Protein AF-A0AB33BSY8-F1 (afdb_monomer_lite)

Organism: NCBI:txid1903187

Sequence (169 aa):
MLHSFRAVEGLIYECLKHEFKDYMVNSEYTYSSLQSSVLNKYPALKELFVNNGNPVSEIKLDSRTQQKLIEKYIALTSPQANFKDLKAWGSEELRNHRNRLSHKLGGISEGELYQAWGKDTYNQKDWEKRILNCLTLITENKFNYLWQGSLFASIHERVRTAIKNYNVL

pLDDT: mean 90.63, std 7.33, range [47.91, 98.06]

Structure (mmCIF, N/CA/C/O backbone):
data_AF-A0AB33BSY8-F1
#
_entry.id   AF-A0AB33BSY8-F1
#
loop_
_atom_site.group_PDB
_atom_site.id
_atom_site.type_symbol
_atom_site.label_atom_id
_atom_site.label_alt_id
_atom_site.label_comp_id
_atom_site.label_asym_id
_atom_site.label_entity_id
_atom_site.label_seq_id
_atom_site.pdbx_PDB_ins_code
_atom_site.Cartn_x
_atom_site.Cartn_y
_atom_site.Cartn_z
_atom_site.occupancy
_atom_site.B_iso_or_equiv
_atom_site.auth_seq_id
_atom_site.auth_comp_id
_atom_site.auth_asym_id
_atom_site.auth_atom_id
_atom_site.pdbx_PDB_model_num
ATOM 1 N N . MET A 1 1 ? -3.247 -5.178 15.749 1.00 60.09 1 MET A N 1
ATOM 2 C CA . MET A 1 1 ? -2.030 -4.708 15.038 1.00 60.09 1 MET A CA 1
ATOM 3 C C . MET A 1 1 ? -1.834 -5.372 13.687 1.00 60.09 1 MET A C 1
ATOM 5 O O . MET A 1 1 ? -1.786 -4.648 12.703 1.00 60.09 1 MET A O 1
ATOM 9 N N . LEU A 1 2 ? -1.770 -6.709 13.603 1.00 66.38 2 LEU A N 1
ATOM 10 C CA . LEU A 1 2 ? -1.619 -7.391 12.312 1.00 66.38 2 LEU A CA 1
ATOM 11 C C . LEU A 1 2 ? -2.721 -6.991 11.324 1.00 66.38 2 LEU A C 1
ATOM 13 O O . LEU A 1 2 ? -2.392 -6.592 10.222 1.00 66.38 2 LEU A O 1
ATOM 17 N N . HIS A 1 3 ? -3.996 -6.969 11.721 1.00 75.25 3 HIS A N 1
ATOM 18 C CA . HIS A 1 3 ? -5.079 -6.645 10.782 1.00 75.25 3 HIS A CA 1
ATOM 19 C C . HIS A 1 3 ? -4.988 -5.249 10.155 1.00 75.25 3 HIS A C 1
ATOM 21 O O . HIS A 1 3 ? -5.210 -5.132 8.957 1.00 75.25 3 HIS A O 1
ATOM 27 N N . SER A 1 4 ? -4.605 -4.204 10.900 1.00 81.62 4 SER A N 1
ATOM 28 C CA . SER A 1 4 ? -4.446 -2.872 10.301 1.00 81.62 4 SER A CA 1
ATOM 29 C C . SER A 1 4 ? -3.247 -2.812 9.358 1.00 81.62 4 SER A C 1
ATOM 31 O O . SER A 1 4 ? -3.329 -2.201 8.298 1.00 81.62 4 SER A O 1
ATOM 33 N N . PHE A 1 5 ? -2.137 -3.470 9.707 1.00 84.50 5 PHE A N 1
ATOM 34 C CA . PHE A 1 5 ? -0.981 -3.570 8.814 1.00 84.50 5 PHE A CA 1
ATOM 35 C C . PHE A 1 5 ? -1.328 -4.354 7.538 1.00 84.50 5 PHE A C 1
ATOM 37 O O . PHE A 1 5 ? -1.043 -3.898 6.432 1.00 84.50 5 PHE A O 1
ATOM 44 N N . ARG A 1 6 ? -1.994 -5.502 7.703 1.00 86.50 6 ARG A N 1
ATOM 45 C CA . ARG A 1 6 ? -2.455 -6.370 6.616 1.00 86.50 6 ARG A CA 1
ATOM 46 C C . ARG A 1 6 ? -3.524 -5.711 5.755 1.00 86.50 6 ARG A C 1
ATOM 48 O O . ARG A 1 6 ? -3.606 -6.050 4.588 1.00 86.50 6 ARG A O 1
ATOM 55 N N . ALA A 1 7 ? -4.302 -4.769 6.286 1.00 89.12 7 ALA A N 1
ATOM 56 C CA . ALA A 1 7 ? -5.247 -3.999 5.484 1.00 89.12 7 ALA A CA 1
ATOM 57 C C . ALA A 1 7 ? -4.520 -3.156 4.426 1.00 89.12 7 ALA A C 1
ATOM 59 O O . ALA A 1 7 ? -4.901 -3.197 3.262 1.00 89.12 7 ALA A O 1
ATOM 60 N N . VAL A 1 8 ? -3.442 -2.454 4.799 1.00 93.06 8 VAL A N 1
ATOM 61 C CA . VAL A 1 8 ? -2.637 -1.687 3.831 1.00 93.06 8 VAL A CA 1
ATOM 62 C C . VAL A 1 8 ? -1.884 -2.621 2.883 1.00 93.06 8 VAL A C 1
ATOM 64 O O . VAL A 1 8 ? -1.930 -2.413 1.679 1.00 93.06 8 VAL A O 1
ATOM 67 N N . GLU A 1 9 ? -1.244 -3.678 3.395 1.00 92.25 9 GLU A N 1
ATOM 68 C CA . GLU A 1 9 ? -0.527 -4.658 2.558 1.00 92.25 9 GLU A CA 1
ATOM 69 C C . GLU A 1 9 ? -1.459 -5.353 1.551 1.00 92.25 9 GLU A C 1
ATOM 71 O O . GLU A 1 9 ? -1.154 -5.421 0.364 1.00 92.25 9 GLU A O 1
ATOM 76 N N . GLY A 1 10 ? -2.621 -5.817 2.009 1.00 91.56 10 GLY A N 1
ATOM 77 C CA . GLY A 1 10 ? -3.630 -6.451 1.166 1.00 91.56 10 GLY A CA 1
ATOM 78 C C . GLY A 1 10 ? -4.206 -5.487 0.136 1.00 91.56 10 GLY A C 1
ATOM 79 O O . GLY A 1 10 ? -4.357 -5.860 -1.020 1.00 91.56 10 GLY A O 1
ATOM 80 N N . LEU A 1 11 ? -4.455 -4.229 0.515 1.00 93.50 11 LEU A N 1
ATOM 81 C CA . LEU A 1 11 ? -4.922 -3.217 -0.428 1.00 93.50 11 LEU A CA 1
ATOM 82 C C . LEU A 1 11 ? -3.881 -2.913 -1.513 1.00 93.50 11 LEU A C 1
ATOM 84 O O . LEU A 1 11 ? -4.249 -2.778 -2.676 1.00 93.50 11 LEU A O 1
ATOM 88 N N . ILE A 1 12 ? -2.595 -2.830 -1.153 1.00 95.88 12 ILE A N 1
ATOM 89 C CA . ILE A 1 12 ? -1.512 -2.700 -2.137 1.00 95.88 12 ILE A CA 1
ATOM 90 C C . ILE A 1 12 ? -1.568 -3.879 -3.105 1.00 95.88 12 ILE A C 1
ATOM 92 O O . ILE A 1 12 ? -1.572 -3.667 -4.312 1.00 95.88 12 ILE A O 1
ATOM 96 N N . TYR A 1 13 ? -1.646 -5.107 -2.592 1.00 94.25 13 TYR A N 1
ATOM 97 C CA . TYR A 1 13 ? -1.691 -6.293 -3.438 1.00 94.25 13 TYR A CA 1
ATOM 98 C C . TYR A 1 13 ? -2.897 -6.296 -4.386 1.00 94.25 13 TYR A C 1
ATOM 100 O O . TYR A 1 13 ? -2.722 -6.528 -5.579 1.00 94.25 13 TYR A O 1
ATOM 108 N N . GLU A 1 14 ? -4.099 -5.986 -3.894 1.00 93.62 14 GLU A N 1
ATOM 109 C CA . GLU A 1 14 ? -5.305 -5.924 -4.730 1.00 93.62 14 GLU A CA 1
ATOM 110 C C . GLU A 1 14 ? -5.236 -4.797 -5.768 1.00 93.62 14 GLU A C 1
ATOM 112 O O . GLU A 1 14 ? -5.618 -5.004 -6.918 1.00 93.62 14 GLU A O 1
ATOM 117 N N . CYS A 1 15 ? -4.684 -3.633 -5.410 1.00 95.25 15 CYS A N 1
ATOM 118 C CA . CYS A 1 15 ? -4.436 -2.550 -6.360 1.00 95.25 15 CYS A CA 1
ATOM 119 C C . CYS A 1 15 ? -3.469 -3.001 -7.463 1.00 95.25 15 CYS A C 1
ATOM 121 O O . CYS A 1 15 ? -3.794 -2.916 -8.643 1.00 95.25 15 CYS A O 1
ATOM 123 N N . LEU A 1 16 ? -2.317 -3.571 -7.101 1.00 95.44 16 LEU A N 1
ATOM 124 C CA . LEU A 1 16 ? -1.343 -4.070 -8.073 1.00 95.44 16 LEU A CA 1
ATOM 125 C C . LEU A 1 16 ? -1.936 -5.168 -8.963 1.00 95.44 16 LEU A C 1
ATOM 127 O O . LEU A 1 16 ? -1.716 -5.167 -10.171 1.00 95.44 16 LEU A O 1
ATOM 131 N N . LYS A 1 17 ? -2.721 -6.075 -8.381 1.00 94.25 17 LYS A N 1
ATOM 132 C CA . LYS A 1 17 ? -3.415 -7.138 -9.108 1.00 94.25 17 LYS A CA 1
ATOM 133 C C . LYS A 1 17 ? -4.428 -6.593 -10.101 1.00 94.25 17 LYS A C 1
ATOM 135 O O . LYS A 1 17 ? -4.541 -7.142 -11.190 1.00 94.25 17 LYS A O 1
ATOM 140 N N . HIS A 1 18 ? -5.149 -5.534 -9.746 1.00 94.12 18 HIS A N 1
ATOM 141 C CA . HIS A 1 18 ? -6.074 -4.865 -10.652 1.00 94.12 18 HIS A CA 1
ATOM 142 C C . HIS A 1 18 ? -5.330 -4.169 -11.802 1.00 94.12 18 HIS A C 1
ATOM 144 O O . HIS A 1 18 ? -5.626 -4.423 -12.971 1.00 94.12 18 HIS A O 1
ATOM 150 N N . GLU A 1 19 ? -4.328 -3.349 -11.477 1.00 94.50 19 GLU A N 1
ATOM 151 C CA . GLU A 1 19 ? -3.622 -2.496 -12.444 1.00 94.50 19 GLU A CA 1
ATOM 152 C C . GLU A 1 19 ? -2.685 -3.270 -13.376 1.00 94.50 19 GLU A C 1
ATOM 154 O O . GLU A 1 19 ? -2.543 -2.937 -14.555 1.00 94.50 19 GLU A O 1
ATOM 159 N N . PHE A 1 20 ? -2.053 -4.328 -12.867 1.00 96.00 20 PHE A N 1
ATOM 160 C CA . PHE A 1 20 ? -1.057 -5.115 -13.592 1.00 96.00 20 PHE A CA 1
ATOM 161 C C . PHE A 1 20 ? -1.543 -6.519 -13.958 1.00 96.00 20 PHE A C 1
ATOM 163 O O . PHE A 1 20 ? -0.720 -7.380 -14.269 1.00 96.00 20 PHE A O 1
ATOM 170 N N . LYS A 1 21 ? -2.862 -6.757 -13.963 1.00 95.56 21 LYS A N 1
ATOM 171 C CA . LYS A 1 21 ? -3.466 -8.079 -14.208 1.00 95.56 21 LYS A CA 1
ATOM 172 C C . LYS A 1 21 ? -2.909 -8.799 -15.444 1.00 95.56 21 LYS A C 1
ATOM 174 O O . LYS A 1 21 ? -2.671 -9.998 -15.386 1.00 95.56 21 LYS A O 1
ATOM 179 N N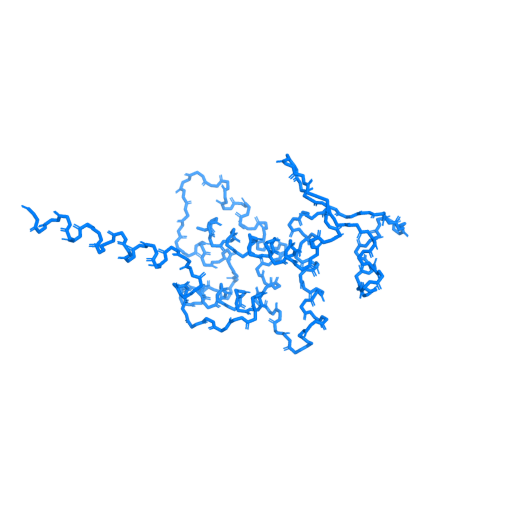 . ASP A 1 22 ? -2.651 -8.060 -16.526 1.00 96.75 22 ASP A N 1
ATOM 180 C CA . ASP A 1 22 ? -2.205 -8.609 -17.816 1.00 96.75 22 ASP A CA 1
ATOM 181 C C . ASP A 1 22 ? -0.707 -8.974 -17.825 1.00 96.75 22 ASP A C 1
ATOM 183 O O . ASP A 1 22 ? -0.221 -9.606 -18.759 1.00 96.75 22 ASP A O 1
ATOM 187 N N . TYR A 1 23 ? 0.031 -8.574 -16.787 1.00 97.19 23 TYR A N 1
ATOM 188 C CA . TYR A 1 23 ? 1.473 -8.786 -16.640 1.00 97.19 23 TYR A CA 1
ATOM 189 C C . TYR A 1 23 ? 1.823 -9.643 -15.417 1.00 97.19 23 TYR A C 1
ATOM 191 O O . TYR A 1 23 ? 3.001 -9.911 -15.169 1.00 97.19 23 TYR A O 1
ATOM 199 N N . MET A 1 24 ? 0.828 -10.033 -14.616 1.00 95.50 24 MET A N 1
ATOM 200 C CA . MET A 1 24 ? 1.030 -10.793 -13.389 1.00 95.50 24 MET A CA 1
ATOM 201 C C . MET A 1 24 ? 0.932 -12.297 -13.626 1.00 95.50 24 MET A C 1
ATOM 203 O O . MET A 1 24 ? -0.005 -12.792 -14.247 1.00 95.50 24 MET A O 1
ATOM 207 N N . VAL A 1 25 ? 1.872 -13.036 -13.040 1.00 94.88 25 VAL A N 1
ATOM 208 C CA . VAL A 1 25 ? 1.804 -14.494 -12.927 1.00 94.88 25 VAL A CA 1
ATOM 209 C C . VAL A 1 25 ? 1.375 -14.821 -11.505 1.00 94.88 25 VAL A C 1
ATOM 211 O O . VAL A 1 25 ? 2.121 -14.606 -10.547 1.00 94.88 25 VAL A O 1
ATOM 214 N N . ASN A 1 26 ? 0.147 -15.312 -11.360 1.00 90.62 26 ASN A N 1
ATOM 215 C CA . ASN A 1 26 ? -0.395 -15.671 -10.056 1.00 90.62 26 ASN A CA 1
ATOM 216 C C . ASN A 1 26 ? 0.228 -16.975 -9.553 1.00 90.62 26 ASN A C 1
ATOM 218 O O . ASN A 1 26 ? 0.390 -17.930 -10.310 1.00 90.62 26 ASN A O 1
ATOM 222 N N . SER A 1 27 ? 0.530 -17.023 -8.258 1.00 88.94 27 SER A N 1
ATOM 223 C CA . SER A 1 27 ? 0.929 -18.252 -7.579 1.00 88.94 27 SER A CA 1
ATOM 224 C C . SER A 1 27 ? -0.065 -18.593 -6.475 1.00 88.94 27 SER A C 1
ATOM 226 O O . SER A 1 27 ? -0.500 -17.714 -5.736 1.00 88.94 27 SER A O 1
ATOM 228 N N . GLU A 1 28 ? -0.411 -19.875 -6.353 1.00 82.56 28 GLU A N 1
ATOM 229 C CA . GLU A 1 28 ? -1.272 -20.377 -5.272 1.00 82.56 28 GLU A CA 1
ATOM 230 C C . GLU A 1 28 ? -0.514 -20.549 -3.947 1.00 82.56 28 GLU A C 1
ATOM 232 O O . GLU A 1 28 ? -1.092 -20.389 -2.875 1.00 82.56 28 GLU A O 1
ATOM 237 N N . TYR A 1 29 ? 0.784 -20.863 -4.013 1.00 80.00 29 TYR A N 1
ATOM 238 C CA . TYR A 1 29 ? 1.582 -21.287 -2.852 1.00 80.00 29 TYR A CA 1
ATOM 239 C C . TYR A 1 29 ? 2.663 -20.283 -2.444 1.00 80.00 29 TYR A C 1
ATOM 241 O O . TYR A 1 29 ? 3.258 -20.409 -1.373 1.00 80.00 29 TYR A O 1
ATOM 249 N N . THR A 1 30 ? 2.971 -19.304 -3.296 1.00 85.94 30 THR A N 1
ATOM 250 C CA . THR A 1 30 ? 3.999 -18.296 -3.023 1.00 85.94 30 THR A CA 1
ATOM 251 C C . THR A 1 30 ? 3.584 -16.916 -3.531 1.00 85.94 30 THR A C 1
ATOM 253 O O . THR A 1 30 ? 2.436 -16.691 -3.901 1.00 85.94 30 THR A O 1
ATOM 256 N N . TYR A 1 31 ? 4.514 -15.962 -3.511 1.00 87.75 31 TYR A N 1
ATOM 257 C CA . TYR A 1 31 ? 4.301 -14.633 -4.063 1.00 87.75 31 TYR A CA 1
ATOM 258 C C . TYR A 1 31 ? 4.100 -14.715 -5.577 1.00 87.75 31 TYR A C 1
ATOM 260 O O . TYR A 1 31 ? 4.937 -15.282 -6.283 1.00 87.75 31 TYR A O 1
ATOM 268 N N . SER A 1 32 ? 3.031 -14.091 -6.069 1.00 94.31 32 SER A N 1
ATOM 269 C CA . SER A 1 32 ? 2.858 -13.802 -7.494 1.00 94.31 32 SER A CA 1
ATOM 270 C C . SER A 1 32 ? 4.058 -13.015 -8.035 1.00 94.31 32 SER A C 1
ATOM 272 O O . SER A 1 32 ? 4.725 -12.292 -7.287 1.00 94.31 32 SER A O 1
ATOM 274 N N . SER A 1 33 ? 4.341 -13.133 -9.328 1.00 96.44 33 SER A N 1
ATOM 275 C CA . SER A 1 33 ? 5.384 -12.351 -9.995 1.00 96.44 33 SER A CA 1
ATOM 276 C C . SER A 1 33 ? 4.788 -11.343 -10.974 1.00 96.44 33 SER A C 1
ATOM 278 O O . SER A 1 33 ? 3.636 -11.457 -11.396 1.00 96.44 33 SER A O 1
ATOM 280 N N . LEU A 1 34 ? 5.572 -10.320 -11.304 1.00 97.75 34 LEU A N 1
ATOM 281 C CA . LEU A 1 34 ? 5.276 -9.360 -12.362 1.00 97.75 34 LEU A CA 1
ATOM 282 C C . LEU A 1 34 ? 6.297 -9.543 -13.483 1.00 97.75 34 LEU A C 1
ATOM 284 O O . LEU A 1 34 ? 7.499 -9.549 -13.215 1.00 97.75 34 LEU A O 1
ATOM 288 N N . GLN A 1 35 ? 5.827 -9.677 -14.720 1.00 98.06 35 GLN A N 1
ATOM 289 C CA . GLN A 1 35 ? 6.661 -9.869 -15.905 1.00 98.06 35 GLN A CA 1
ATOM 290 C C . GLN A 1 35 ? 7.211 -8.545 -16.442 1.00 98.06 35 GLN A C 1
ATOM 292 O O . GLN A 1 35 ? 6.537 -7.515 -16.417 1.00 98.06 35 GLN A O 1
ATOM 297 N N . SER A 1 36 ? 8.420 -8.579 -17.009 1.00 97.62 36 SER A N 1
ATOM 298 C CA . SER A 1 36 ? 9.087 -7.406 -17.591 1.00 97.62 36 SER A CA 1
ATOM 299 C C . SER A 1 36 ? 8.383 -6.857 -18.834 1.00 97.62 36 SER A C 1
ATOM 301 O O . SER A 1 36 ? 8.641 -5.724 -19.233 1.00 97.62 36 SER A O 1
ATOM 303 N N . SER A 1 37 ? 7.431 -7.596 -19.410 1.00 97.81 37 SER A N 1
ATOM 304 C CA . SER A 1 37 ? 6.525 -7.110 -20.460 1.00 97.81 37 SER A CA 1
ATOM 305 C C . SER A 1 37 ? 5.727 -5.869 -20.030 1.00 97.81 37 SER A C 1
ATOM 307 O O . SER A 1 37 ? 5.371 -5.052 -20.882 1.00 97.81 37 SER A O 1
ATOM 309 N N . VAL A 1 38 ? 5.536 -5.657 -18.719 1.00 97.56 38 VAL A N 1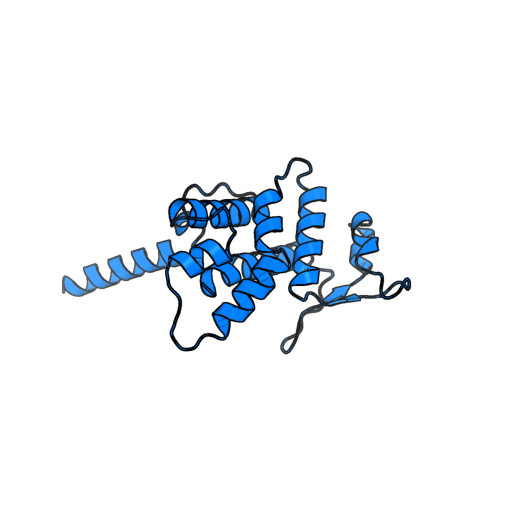
ATOM 310 C CA . VAL A 1 38 ? 4.953 -4.428 -18.150 1.00 97.56 38 VAL A CA 1
ATOM 311 C C . VAL A 1 38 ? 5.721 -3.167 -18.559 1.00 97.56 38 VAL A C 1
ATOM 313 O O . VAL A 1 38 ? 5.134 -2.090 -18.668 1.00 97.56 38 VAL A O 1
ATOM 316 N N . LEU A 1 39 ? 7.025 -3.287 -18.838 1.00 97.38 39 LEU A N 1
ATOM 317 C CA . LEU A 1 39 ? 7.900 -2.169 -19.196 1.00 97.38 39 LEU A CA 1
ATOM 318 C C . LEU A 1 39 ? 7.557 -1.549 -20.553 1.00 97.38 39 LEU A C 1
ATOM 320 O O . LEU A 1 39 ? 7.888 -0.387 -20.775 1.00 97.38 39 LEU A O 1
ATOM 324 N N . ASN A 1 40 ? 6.848 -2.275 -21.425 1.00 96.62 40 ASN A N 1
ATOM 325 C CA . ASN A 1 40 ? 6.335 -1.722 -22.681 1.00 96.62 40 ASN A CA 1
ATOM 326 C C . ASN A 1 40 ? 5.320 -0.599 -22.428 1.00 96.62 40 ASN A C 1
ATOM 328 O O . ASN A 1 40 ? 5.254 0.359 -23.193 1.00 96.62 40 ASN A O 1
ATOM 332 N N . LYS A 1 41 ? 4.539 -0.713 -21.345 1.00 96.12 41 LYS A N 1
ATOM 333 C CA . LYS A 1 41 ? 3.545 0.286 -20.934 1.00 96.12 41 LYS A CA 1
ATOM 334 C C . LYS A 1 41 ? 4.094 1.243 -19.874 1.00 96.12 41 LYS A C 1
ATOM 336 O O . LYS A 1 41 ? 3.788 2.430 -19.905 1.00 96.12 41 LYS A O 1
ATOM 341 N N . TYR A 1 42 ? 4.926 0.744 -18.960 1.00 96.06 42 TYR A N 1
ATOM 342 C CA . TYR A 1 42 ? 5.466 1.497 -17.825 1.00 96.06 42 TYR A CA 1
ATOM 343 C C . TYR A 1 42 ? 7.005 1.441 -17.791 1.00 96.06 42 TYR A C 1
ATOM 345 O O . TYR A 1 42 ? 7.590 0.813 -16.901 1.00 96.06 42 TYR A O 1
ATOM 353 N N . PRO A 1 43 ? 7.703 2.116 -18.725 1.00 95.94 43 PRO A N 1
ATOM 354 C CA . PRO A 1 43 ? 9.164 2.048 -18.829 1.00 95.94 43 PRO A CA 1
ATOM 355 C C . PRO A 1 43 ? 9.892 2.567 -17.578 1.00 95.94 43 PRO A C 1
ATOM 357 O O . PRO A 1 43 ? 11.000 2.128 -17.274 1.00 95.94 43 PRO A O 1
ATOM 360 N N . ALA A 1 44 ? 9.256 3.447 -16.798 1.00 94.81 44 ALA A N 1
ATOM 361 C CA . ALA A 1 44 ? 9.792 3.966 -15.538 1.00 94.81 44 ALA A CA 1
ATOM 362 C C . ALA A 1 44 ? 9.964 2.900 -14.432 1.00 94.81 44 ALA A C 1
ATOM 364 O O . ALA A 1 44 ? 10.645 3.147 -13.436 1.00 94.81 44 ALA A O 1
ATOM 365 N N . LEU A 1 45 ? 9.383 1.704 -14.594 1.00 96.12 45 LEU A N 1
ATOM 366 C CA . LEU A 1 45 ? 9.546 0.588 -13.655 1.00 96.12 45 LEU A CA 1
ATOM 367 C C . LEU A 1 45 ? 10.821 -0.232 -13.904 1.00 96.12 45 LEU A C 1
ATOM 369 O O . LEU A 1 45 ? 11.105 -1.152 -13.140 1.00 96.12 45 LEU A O 1
ATOM 373 N N . LYS A 1 46 ? 11.603 0.095 -14.943 1.00 95.69 46 LYS A N 1
ATOM 374 C CA . LYS A 1 46 ? 12.761 -0.694 -15.398 1.00 95.69 46 LYS A CA 1
ATOM 375 C C . LYS A 1 46 ? 13.762 -1.019 -14.291 1.00 95.69 46 LYS A C 1
ATOM 377 O O . LYS A 1 46 ? 14.287 -2.125 -14.266 1.00 95.69 46 LYS A O 1
ATOM 382 N N . GLU A 1 47 ? 14.001 -0.097 -13.361 1.00 94.75 47 GLU A N 1
ATOM 383 C CA . GLU A 1 47 ? 14.945 -0.317 -12.254 1.00 94.75 47 GLU A CA 1
ATOM 384 C C . GLU A 1 47 ? 14.532 -1.448 -11.299 1.00 94.75 47 GLU A C 1
ATOM 386 O O . GLU A 1 47 ? 15.385 -1.996 -10.609 1.00 94.75 47 GLU A O 1
ATOM 391 N N . LEU A 1 48 ? 13.242 -1.810 -11.250 1.00 95.81 48 LEU A N 1
ATOM 392 C CA . LEU A 1 48 ? 12.776 -2.933 -10.437 1.00 95.81 48 LEU A CA 1
ATOM 393 C C . LEU A 1 48 ? 13.193 -4.272 -11.053 1.00 95.81 48 LEU A C 1
ATOM 395 O O . LEU A 1 48 ? 13.410 -5.232 -10.324 1.00 95.81 48 LEU A O 1
ATOM 399 N N . PHE A 1 49 ? 13.357 -4.323 -12.377 1.00 97.19 49 PHE A N 1
ATOM 400 C CA . PHE A 1 49 ? 13.697 -5.519 -13.150 1.00 97.19 49 PHE A CA 1
ATOM 401 C C . PHE A 1 49 ? 15.209 -5.697 -13.319 1.00 97.19 49 PHE A C 1
ATOM 403 O O . PHE A 1 49 ? 15.690 -6.074 -14.388 1.00 97.19 49 PHE A O 1
ATOM 410 N N . VAL A 1 50 ? 15.969 -5.434 -12.256 1.00 95.31 50 VAL A N 1
ATOM 411 C CA . VAL A 1 50 ? 17.423 -5.610 -12.221 1.00 95.31 50 VAL A CA 1
ATOM 412 C C . VAL A 1 50 ? 17.814 -6.377 -10.960 1.00 95.31 50 VAL A C 1
ATOM 414 O O . VAL A 1 50 ? 17.457 -5.984 -9.852 1.00 95.31 50 VAL A O 1
ATOM 417 N N . ASN A 1 51 ? 18.589 -7.450 -11.118 1.00 91.75 51 ASN A N 1
ATOM 418 C CA . ASN A 1 51 ? 19.167 -8.220 -10.021 1.00 91.75 51 ASN A CA 1
ATOM 419 C C . ASN A 1 51 ? 20.689 -8.298 -10.189 1.00 91.75 51 ASN A C 1
ATOM 421 O O . ASN A 1 51 ? 21.180 -8.787 -11.206 1.00 91.75 51 ASN A O 1
ATOM 425 N N . ASN A 1 52 ? 21.443 -7.793 -9.207 1.00 89.88 52 ASN A N 1
ATOM 426 C CA . ASN A 1 52 ? 22.909 -7.700 -9.259 1.00 89.88 52 ASN A CA 1
ATOM 427 C C . ASN A 1 52 ? 23.433 -7.073 -10.567 1.00 89.88 52 ASN A C 1
ATOM 429 O O . ASN A 1 52 ? 24.384 -7.564 -11.168 1.00 89.88 52 ASN A O 1
ATOM 433 N N . GLY A 1 53 ? 22.768 -6.013 -11.040 1.00 90.62 53 GLY A N 1
ATOM 434 C CA . GLY A 1 53 ? 23.118 -5.310 -12.281 1.00 90.62 53 GLY A CA 1
ATOM 435 C C . GLY A 1 53 ? 22.625 -5.973 -13.572 1.00 90.62 53 GLY A C 1
ATOM 436 O O . GLY A 1 53 ? 22.699 -5.349 -14.626 1.00 90.62 53 GLY A O 1
ATOM 437 N N . ASN A 1 54 ? 22.069 -7.185 -13.507 1.00 94.06 54 ASN A N 1
ATOM 438 C CA . ASN A 1 54 ? 21.567 -7.901 -14.678 1.00 94.06 54 ASN A CA 1
ATOM 439 C C . ASN A 1 54 ? 20.045 -7.747 -14.818 1.00 94.06 54 ASN A C 1
ATOM 441 O O . ASN A 1 54 ? 19.335 -7.877 -13.816 1.00 94.06 54 ASN A O 1
ATOM 445 N N . PRO A 1 55 ? 19.518 -7.503 -16.032 1.00 95.56 55 PRO A N 1
ATOM 446 C CA . PRO A 1 55 ? 18.080 -7.509 -16.275 1.00 95.56 55 PRO A CA 1
ATOM 447 C C . PRO A 1 55 ? 17.447 -8.855 -15.912 1.00 95.56 55 PRO A C 1
ATOM 449 O O . PRO A 1 55 ? 18.016 -9.909 -16.197 1.00 95.56 55 PRO A O 1
ATOM 452 N N . VAL A 1 56 ? 16.250 -8.822 -15.331 1.00 97.12 56 VAL A N 1
ATOM 453 C CA . VAL A 1 56 ? 15.446 -10.023 -15.058 1.00 97.12 56 VAL A CA 1
ATOM 454 C C . VAL A 1 56 ? 14.130 -9.988 -15.830 1.00 97.12 56 VAL A C 1
ATOM 456 O O . VAL A 1 56 ? 13.570 -8.922 -16.087 1.00 97.12 56 VAL A O 1
ATOM 459 N N . SER A 1 57 ? 13.629 -11.163 -16.215 1.00 96.12 57 SER A N 1
ATOM 460 C CA . SER A 1 57 ? 12.354 -11.309 -16.931 1.00 96.12 57 SER A CA 1
ATOM 461 C C . SER A 1 57 ? 11.136 -11.142 -16.025 1.00 96.12 57 SER A C 1
ATOM 463 O O . SER A 1 57 ? 10.049 -10.837 -16.509 1.00 96.12 57 SER A O 1
ATOM 465 N N . GLU A 1 58 ? 11.303 -11.326 -14.718 1.00 96.25 58 GLU A N 1
ATOM 466 C CA . GLU A 1 58 ? 10.239 -11.181 -13.734 1.00 96.25 58 GLU A CA 1
ATOM 467 C C . GLU A 1 58 ? 10.780 -10.779 -12.361 1.00 96.25 58 GLU A C 1
ATOM 469 O O . GLU A 1 58 ? 11.948 -11.005 -12.036 1.00 96.25 58 GLU A O 1
ATOM 474 N N . ILE A 1 59 ? 9.902 -10.204 -11.542 1.00 96.56 59 ILE A N 1
ATOM 475 C CA . ILE A 1 59 ? 10.167 -9.880 -10.139 1.00 96.56 59 ILE A CA 1
ATOM 476 C C . ILE A 1 59 ? 9.095 -10.502 -9.254 1.00 96.56 59 ILE A C 1
ATOM 478 O O . ILE A 1 59 ? 7.910 -10.465 -9.582 1.00 96.56 59 ILE A O 1
ATOM 482 N N . LYS A 1 60 ? 9.492 -11.051 -8.103 1.00 95.69 60 LYS A N 1
ATOM 483 C CA . LYS A 1 60 ? 8.537 -11.544 -7.105 1.00 95.69 60 LYS A CA 1
ATOM 484 C C . LYS A 1 60 ? 7.892 -10.370 -6.383 1.00 95.69 60 LYS A C 1
ATOM 486 O O . LYS A 1 60 ? 8.593 -9.502 -5.861 1.00 95.69 60 LYS A O 1
ATOM 491 N N . LEU A 1 61 ? 6.568 -10.382 -6.286 1.00 94.69 61 LEU A N 1
ATOM 492 C CA . LEU A 1 61 ? 5.792 -9.413 -5.520 1.00 94.69 61 LEU A CA 1
ATOM 493 C C . LEU A 1 61 ? 5.796 -9.790 -4.037 1.00 94.69 61 LEU A C 1
ATOM 495 O O . LEU A 1 61 ? 4.750 -10.027 -3.437 1.00 94.69 61 LEU A O 1
ATOM 499 N N . ASP A 1 62 ? 6.981 -9.852 -3.431 1.00 92.25 62 ASP A N 1
ATOM 500 C CA . ASP A 1 62 ? 7.089 -9.842 -1.975 1.00 92.25 62 ASP A CA 1
ATOM 501 C C . ASP A 1 62 ? 6.705 -8.462 -1.415 1.00 92.25 62 ASP A C 1
ATOM 503 O O . ASP A 1 62 ? 6.562 -7.477 -2.142 1.00 92.25 62 ASP A O 1
ATOM 507 N N . SER A 1 63 ? 6.562 -8.356 -0.099 1.00 88.69 63 SER A N 1
ATOM 508 C CA . SER A 1 63 ? 6.093 -7.124 0.537 1.00 88.69 63 SER A CA 1
ATOM 509 C C . SER A 1 63 ? 7.038 -5.922 0.392 1.00 88.69 63 SER A C 1
ATOM 511 O O . SER A 1 63 ? 6.610 -4.795 0.632 1.00 88.69 63 SER A O 1
ATOM 513 N N . ARG A 1 64 ? 8.323 -6.094 0.046 1.00 91.50 64 ARG A N 1
ATOM 514 C CA . ARG A 1 64 ? 9.230 -4.968 -0.261 1.00 91.50 64 ARG A CA 1
ATOM 515 C C . ARG A 1 64 ? 9.075 -4.540 -1.716 1.00 91.50 64 ARG A C 1
ATOM 517 O O . ARG A 1 64 ? 8.992 -3.345 -1.992 1.00 91.50 64 ARG A O 1
ATOM 524 N N . THR A 1 65 ? 9.015 -5.502 -2.631 1.00 94.69 65 THR A N 1
ATOM 525 C CA . THR A 1 65 ? 8.812 -5.237 -4.057 1.00 94.69 65 THR A CA 1
ATOM 526 C C . THR A 1 65 ? 7.450 -4.601 -4.307 1.00 94.69 65 THR A C 1
ATOM 528 O O . THR A 1 65 ? 7.386 -3.593 -5.004 1.00 94.69 65 THR A O 1
ATOM 531 N N . GLN A 1 66 ? 6.385 -5.105 -3.673 1.00 95.31 66 GLN A N 1
ATOM 532 C CA . GLN A 1 66 ? 5.045 -4.513 -3.736 1.00 95.31 66 GLN A CA 1
ATOM 533 C C . GLN A 1 66 ? 5.054 -3.040 -3.317 1.00 95.31 66 GLN A C 1
ATOM 535 O O . GLN A 1 66 ? 4.501 -2.200 -4.019 1.00 95.31 66 GLN A O 1
ATOM 540 N N . GLN A 1 67 ? 5.733 -2.712 -2.213 1.00 94.75 67 GLN A N 1
ATOM 541 C CA . GLN A 1 67 ? 5.834 -1.337 -1.732 1.00 94.75 67 GLN A CA 1
ATOM 542 C C . GLN A 1 67 ? 6.556 -0.426 -2.738 1.00 94.75 67 GLN A C 1
ATOM 544 O O . GLN A 1 67 ? 6.064 0.649 -3.069 1.00 94.75 67 GLN A O 1
ATOM 549 N N . LYS A 1 68 ? 7.714 -0.849 -3.257 1.00 95.62 68 LYS A N 1
ATOM 550 C CA . LYS A 1 68 ? 8.443 -0.056 -4.261 1.00 95.62 68 LYS A CA 1
ATOM 551 C C . LYS A 1 68 ? 7.619 0.135 -5.533 1.00 95.62 68 LYS A C 1
ATOM 553 O O . LYS A 1 68 ? 7.625 1.218 -6.115 1.00 95.62 68 LYS A O 1
ATOM 558 N N . LEU A 1 69 ? 6.926 -0.917 -5.961 1.00 96.94 69 LEU A N 1
ATOM 559 C CA . LEU A 1 69 ? 6.103 -0.905 -7.160 1.00 96.94 69 LEU A CA 1
ATOM 560 C C . LEU A 1 69 ? 4.911 0.044 -7.013 1.00 96.94 69 LEU A C 1
ATOM 562 O O . LEU A 1 69 ? 4.710 0.871 -7.898 1.00 96.94 69 LEU A O 1
ATOM 566 N N . ILE A 1 70 ? 4.169 -0.015 -5.901 1.00 96.81 70 ILE A N 1
ATOM 567 C CA . ILE A 1 70 ? 3.020 0.874 -5.685 1.00 96.81 70 ILE A CA 1
ATOM 568 C C . ILE A 1 70 ? 3.455 2.335 -5.530 1.00 96.81 70 ILE A C 1
ATOM 570 O O . ILE A 1 70 ? 2.823 3.216 -6.102 1.00 96.81 70 ILE A O 1
ATOM 574 N N . GLU A 1 71 ? 4.571 2.607 -4.841 1.00 96.12 71 GLU A N 1
ATOM 575 C CA . GLU A 1 71 ? 5.111 3.968 -4.727 1.00 96.12 71 GLU A CA 1
ATOM 576 C C . GLU A 1 71 ? 5.456 4.548 -6.107 1.00 96.12 71 GLU A C 1
ATOM 578 O O . GLU A 1 71 ? 5.107 5.689 -6.407 1.00 96.12 71 GLU A O 1
ATOM 583 N N . LYS A 1 72 ? 6.094 3.751 -6.974 1.00 95.88 72 LYS A N 1
ATOM 584 C CA . LYS A 1 72 ? 6.393 4.166 -8.349 1.00 95.88 72 LYS A CA 1
ATOM 585 C C . LYS A 1 72 ? 5.144 4.333 -9.193 1.00 95.88 72 LYS A C 1
ATOM 587 O O . LYS A 1 72 ? 5.052 5.311 -9.922 1.00 95.88 72 LYS A O 1
ATOM 592 N N . TYR A 1 73 ? 4.206 3.397 -9.107 1.00 95.62 73 TYR A N 1
ATOM 593 C CA . TYR A 1 73 ? 2.962 3.462 -9.860 1.00 95.62 73 TYR A CA 1
ATOM 594 C C . TYR A 1 73 ? 2.175 4.732 -9.522 1.00 95.62 73 TYR A C 1
ATOM 596 O O . TYR A 1 73 ? 1.865 5.511 -10.418 1.00 95.62 73 TYR A O 1
ATOM 604 N N . ILE A 1 74 ? 1.970 5.009 -8.232 1.00 95.81 74 ILE A N 1
ATOM 605 C CA . ILE A 1 74 ? 1.281 6.222 -7.780 1.00 95.81 74 ILE A CA 1
ATOM 606 C C . ILE A 1 74 ? 2.058 7.477 -8.190 1.00 95.81 74 ILE A C 1
ATOM 608 O O . ILE A 1 74 ? 1.451 8.467 -8.576 1.00 95.81 74 ILE A O 1
ATOM 612 N N . ALA A 1 75 ? 3.394 7.467 -8.159 1.00 95.12 75 ALA A N 1
ATOM 613 C CA . ALA A 1 75 ? 4.173 8.619 -8.617 1.00 95.12 75 ALA A CA 1
ATOM 614 C C . ALA A 1 75 ? 3.995 8.897 -10.123 1.00 95.12 75 ALA A C 1
ATOM 616 O O . ALA A 1 75 ? 4.145 10.040 -10.551 1.00 95.12 75 ALA A O 1
ATOM 617 N N . LEU A 1 76 ? 3.667 7.870 -10.918 1.00 93.62 76 LEU A N 1
ATOM 618 C CA . LEU A 1 76 ? 3.368 8.003 -12.345 1.00 93.62 76 LEU A CA 1
ATOM 619 C C . LEU A 1 76 ? 1.946 8.518 -12.595 1.00 93.62 76 LEU A C 1
ATOM 621 O O . LEU A 1 76 ? 1.760 9.339 -13.490 1.00 93.62 76 LEU A O 1
ATOM 625 N N . THR A 1 77 ? 0.952 8.047 -11.837 1.00 92.19 77 THR A N 1
ATOM 626 C CA . THR A 1 77 ? -0.463 8.415 -12.042 1.00 92.19 77 THR A CA 1
ATOM 627 C C . THR A 1 77 ? -0.870 9.687 -11.302 1.00 92.19 77 THR A C 1
ATOM 629 O O . THR A 1 77 ? -1.722 10.433 -11.776 1.00 92.19 77 THR A O 1
ATOM 632 N N . SER A 1 78 ? -0.214 9.970 -10.179 1.00 93.06 78 SER A N 1
ATOM 633 C CA . SER A 1 78 ? -0.505 11.072 -9.263 1.00 93.06 78 SER A CA 1
ATOM 634 C C . SER A 1 78 ? 0.795 11.757 -8.792 1.00 93.06 78 SER A C 1
ATOM 636 O O . SER A 1 78 ? 1.205 11.597 -7.642 1.00 93.06 78 SER A O 1
ATOM 638 N N . PRO A 1 79 ? 1.458 12.585 -9.629 1.00 88.50 79 PRO A N 1
ATOM 639 C CA . PRO A 1 79 ? 2.773 13.170 -9.312 1.00 88.50 79 PRO A CA 1
ATOM 640 C C . PRO A 1 79 ? 2.822 14.059 -8.058 1.00 88.50 79 PRO A C 1
ATOM 642 O O . PRO A 1 79 ? 3.887 14.257 -7.481 1.00 88.50 79 PRO A O 1
ATOM 645 N N . GLN A 1 80 ? 1.674 14.594 -7.629 1.00 91.31 80 GLN A N 1
ATOM 646 C CA . GLN A 1 80 ? 1.542 15.429 -6.425 1.00 91.31 80 GLN A CA 1
ATOM 647 C C . GLN A 1 80 ? 1.219 14.618 -5.157 1.00 91.31 80 GLN A C 1
ATOM 649 O O . GLN A 1 80 ? 0.922 15.184 -4.103 1.00 91.31 80 GLN A O 1
ATOM 654 N N . ALA A 1 81 ? 1.227 13.288 -5.253 1.00 93.19 81 ALA A N 1
ATOM 655 C CA . ALA A 1 81 ? 0.909 12.400 -4.150 1.00 93.19 81 ALA A CA 1
ATOM 656 C C . ALA A 1 81 ? 1.872 12.570 -2.964 1.00 93.19 81 ALA A C 1
ATOM 658 O O . ALA A 1 81 ? 3.095 12.635 -3.107 1.00 93.19 81 ALA A O 1
ATOM 659 N N . ASN A 1 82 ? 1.311 12.579 -1.754 1.00 93.94 82 ASN A N 1
ATOM 660 C CA . ASN A 1 82 ? 2.092 12.621 -0.526 1.00 93.94 82 ASN A CA 1
ATOM 661 C C . ASN A 1 82 ? 2.364 11.204 -0.007 1.00 93.94 82 ASN A C 1
ATOM 663 O O . ASN A 1 82 ? 1.497 10.560 0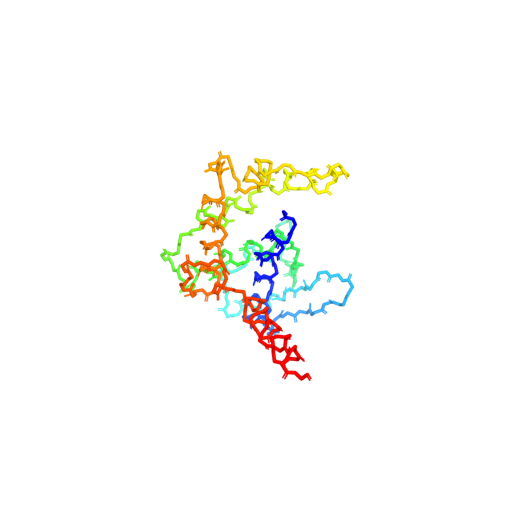.577 1.00 93.94 82 ASN A O 1
ATOM 667 N N . PHE A 1 83 ? 3.608 10.757 -0.149 1.00 94.94 83 PHE A N 1
ATOM 668 C CA . PHE A 1 83 ? 4.044 9.422 0.263 1.00 94.94 83 PHE A CA 1
ATOM 669 C C . PHE A 1 83 ? 4.463 9.310 1.732 1.00 94.94 83 PHE A C 1
ATOM 671 O O . PHE A 1 83 ? 4.880 8.229 2.142 1.00 94.94 83 PHE A O 1
ATOM 678 N N . LYS A 1 84 ? 4.408 10.389 2.530 1.00 94.81 84 LYS A N 1
ATOM 679 C CA . LYS A 1 84 ? 4.971 10.421 3.894 1.00 94.81 84 LYS A CA 1
ATOM 680 C C . LYS A 1 84 ? 4.509 9.235 4.744 1.00 94.81 84 LYS A C 1
ATOM 682 O O . LYS A 1 84 ? 5.338 8.535 5.320 1.00 94.81 84 LYS A O 1
ATOM 687 N N . ASP A 1 85 ? 3.201 9.007 4.807 1.00 95.50 85 ASP A N 1
ATOM 688 C CA . ASP A 1 85 ? 2.621 7.979 5.672 1.00 95.50 85 ASP A CA 1
ATOM 689 C C . ASP A 1 85 ? 2.842 6.560 5.139 1.00 95.50 85 ASP A C 1
ATOM 691 O O . ASP A 1 85 ? 3.168 5.666 5.919 1.00 95.50 85 ASP A O 1
ATOM 695 N N . LEU A 1 86 ? 2.769 6.363 3.818 1.00 95.06 86 LEU A N 1
ATOM 696 C CA . LEU A 1 86 ? 3.056 5.069 3.193 1.00 95.06 86 LEU A CA 1
ATOM 697 C C . LEU A 1 86 ? 4.535 4.680 3.353 1.00 95.06 86 LEU A C 1
ATOM 699 O O . LEU A 1 86 ? 4.843 3.543 3.709 1.00 95.06 86 LEU A O 1
ATOM 703 N N . LYS A 1 87 ? 5.453 5.640 3.179 1.00 94.19 87 LYS A N 1
ATOM 704 C CA . LYS A 1 87 ? 6.893 5.441 3.402 1.00 94.19 87 LYS A CA 1
ATOM 705 C C . LYS A 1 87 ? 7.214 5.174 4.864 1.00 94.19 87 LYS A C 1
ATOM 707 O O . LYS A 1 87 ? 8.032 4.304 5.149 1.00 94.19 87 LYS A O 1
ATOM 712 N N . ALA A 1 88 ? 6.568 5.885 5.790 1.00 93.44 88 ALA A N 1
ATOM 713 C CA . ALA A 1 88 ? 6.699 5.599 7.213 1.00 93.44 88 ALA A CA 1
ATOM 714 C C . ALA A 1 88 ? 6.251 4.160 7.501 1.00 93.44 88 ALA A C 1
ATOM 716 O O . ALA A 1 88 ? 7.049 3.364 8.000 1.00 93.44 88 ALA A O 1
ATOM 717 N N . TRP A 1 89 ? 5.028 3.797 7.092 1.00 91.75 89 TRP A N 1
ATOM 718 C CA . TRP A 1 89 ? 4.464 2.453 7.243 1.00 91.75 89 TRP A CA 1
ATOM 719 C C . TRP A 1 89 ? 5.407 1.366 6.718 1.00 91.75 89 TRP A C 1
ATOM 721 O O . TRP A 1 89 ? 5.686 0.393 7.425 1.00 91.75 89 TRP A O 1
ATOM 731 N N . GLY A 1 90 ? 5.939 1.542 5.513 1.00 91.94 90 GLY A N 1
ATOM 732 C CA . GLY A 1 90 ? 6.797 0.570 4.847 1.00 91.94 90 GLY A CA 1
ATOM 733 C C . GLY A 1 90 ? 8.291 0.672 5.177 1.00 91.94 90 GLY A C 1
ATOM 734 O O . GLY A 1 90 ? 9.095 -0.082 4.631 1.00 91.94 90 GLY A O 1
ATOM 735 N N . SER A 1 91 ? 8.688 1.572 6.079 1.00 92.81 91 SER A N 1
ATOM 736 C CA . SER A 1 91 ? 10.085 1.702 6.497 1.00 92.81 91 SER A CA 1
ATOM 737 C C . SER A 1 91 ? 10.612 0.408 7.121 1.00 92.81 91 SER A C 1
ATOM 739 O O . SER A 1 91 ? 9.893 -0.329 7.803 1.00 92.81 91 SER A O 1
ATOM 741 N N . GLU A 1 92 ? 11.897 0.133 6.907 1.00 92.75 92 GLU A N 1
ATOM 742 C CA . GLU A 1 92 ? 12.546 -1.049 7.470 1.00 92.75 92 GLU A CA 1
ATOM 743 C C . GLU A 1 92 ? 12.456 -1.080 9.002 1.00 92.75 92 GLU A C 1
ATOM 745 O O . GLU A 1 92 ? 12.141 -2.121 9.579 1.00 92.75 92 GLU A O 1
ATOM 750 N N . GLU A 1 93 ? 12.648 0.070 9.654 1.00 93.12 93 GLU A N 1
ATOM 751 C CA . GLU A 1 93 ? 12.535 0.202 11.106 1.00 93.12 93 GLU A CA 1
ATOM 752 C C . GLU A 1 93 ? 11.171 -0.287 11.610 1.00 93.12 93 GLU A C 1
ATOM 754 O O . GLU A 1 93 ? 11.107 -1.172 12.470 1.00 93.12 93 GLU A O 1
ATOM 759 N N . LEU A 1 94 ? 10.075 0.239 11.051 1.00 92.00 94 LEU A N 1
ATOM 760 C CA . LEU A 1 94 ? 8.735 -0.118 11.509 1.00 92.00 94 LEU A CA 1
ATOM 761 C C . LEU A 1 94 ? 8.329 -1.529 11.084 1.00 92.00 94 LEU A C 1
ATOM 763 O O . LEU A 1 94 ? 7.643 -2.212 11.843 1.00 92.00 94 LEU A O 1
ATOM 767 N N . ARG A 1 95 ? 8.785 -2.015 9.923 1.00 91.00 95 ARG A N 1
ATOM 768 C CA . ARG A 1 95 ? 8.600 -3.420 9.517 1.00 91.00 95 ARG A CA 1
ATOM 769 C C . ARG A 1 95 ? 9.243 -4.366 10.523 1.00 91.00 95 ARG A C 1
ATOM 771 O O . ARG A 1 95 ? 8.588 -5.294 10.993 1.00 91.00 95 ARG A O 1
ATOM 778 N N . ASN A 1 96 ? 10.487 -4.094 10.909 1.00 91.19 96 ASN A N 1
ATOM 779 C CA . ASN A 1 96 ? 11.212 -4.894 11.891 1.00 91.19 96 ASN A CA 1
ATOM 780 C C . ASN A 1 96 ? 10.576 -4.794 13.282 1.00 91.19 96 ASN A C 1
ATOM 782 O O . ASN A 1 96 ? 10.530 -5.787 14.010 1.00 91.19 96 ASN A O 1
ATOM 786 N N . HIS A 1 97 ? 10.068 -3.618 13.657 1.00 91.06 97 HIS A N 1
ATOM 787 C CA . HIS A 1 97 ? 9.359 -3.435 14.919 1.00 91.06 97 HIS A CA 1
ATOM 788 C C . HIS A 1 97 ? 8.041 -4.224 14.955 1.00 91.06 97 HIS A C 1
ATOM 790 O O . HIS A 1 97 ? 7.817 -4.985 15.896 1.00 91.06 97 HIS A O 1
ATOM 796 N N . ARG A 1 98 ? 7.220 -4.142 13.900 1.00 90.19 98 ARG A N 1
ATOM 797 C CA . ARG A 1 98 ? 5.997 -4.949 13.754 1.00 90.19 98 ARG A CA 1
ATOM 798 C C . ARG A 1 98 ? 6.288 -6.441 13.783 1.00 90.19 98 ARG A C 1
ATOM 800 O O . ARG A 1 98 ? 5.580 -7.162 14.475 1.00 90.19 98 ARG A O 1
ATOM 807 N N . ASN A 1 99 ? 7.340 -6.884 13.094 1.00 89.19 99 ASN A N 1
ATOM 808 C CA . ASN A 1 99 ? 7.745 -8.288 13.096 1.00 89.19 99 ASN A CA 1
ATOM 809 C C . ASN A 1 99 ? 8.095 -8.769 14.514 1.00 89.19 99 ASN A C 1
ATOM 811 O O . ASN A 1 99 ? 7.613 -9.804 14.966 1.00 89.19 99 ASN A O 1
ATOM 815 N N . ARG A 1 100 ? 8.869 -7.974 15.266 1.00 89.25 100 ARG A N 1
ATOM 816 C CA . ARG A 1 100 ? 9.172 -8.264 16.678 1.00 89.25 100 ARG A CA 1
ATOM 817 C C . ARG A 1 100 ? 7.907 -8.362 17.527 1.00 89.25 100 ARG A C 1
ATOM 819 O O . ARG A 1 100 ? 7.771 -9.301 18.304 1.00 89.25 100 ARG A O 1
ATOM 826 N N . LEU A 1 101 ? 6.976 -7.422 17.367 1.00 89.81 101 LEU A N 1
ATOM 827 C CA . LEU A 1 101 ? 5.717 -7.437 18.108 1.00 89.81 101 LEU A CA 1
ATOM 828 C C . LEU A 1 101 ? 4.819 -8.623 17.720 1.00 89.81 101 LEU A C 1
ATOM 830 O O . LEU A 1 101 ? 4.167 -9.180 18.595 1.00 89.81 101 LEU A O 1
ATOM 834 N N . SER A 1 102 ? 4.799 -9.058 16.454 1.00 86.50 102 SER A N 1
ATOM 835 C CA . SER A 1 102 ? 4.003 -10.223 16.031 1.00 86.50 102 SER A CA 1
ATOM 836 C C . SER A 1 102 ? 4.497 -11.552 16.601 1.00 86.50 102 SER A C 1
ATOM 838 O O . SER A 1 102 ? 3.734 -12.510 16.636 1.00 86.50 102 SER A O 1
ATOM 840 N N . HIS A 1 103 ? 5.746 -11.609 17.068 1.00 87.06 103 HIS A N 1
ATOM 841 C CA . HIS A 1 103 ? 6.295 -12.777 17.758 1.00 87.06 103 HIS A CA 1
ATOM 842 C C . HIS A 1 103 ? 6.050 -12.761 19.278 1.00 87.06 103 HIS A C 1
ATOM 844 O O . HIS A 1 103 ? 6.397 -13.729 19.954 1.00 87.06 103 HIS A O 1
ATOM 850 N N . LYS A 1 104 ? 5.452 -11.701 19.845 1.00 86.31 104 LYS A N 1
ATOM 851 C CA . LYS A 1 104 ? 5.115 -11.656 21.276 1.00 86.31 104 LYS A CA 1
ATOM 852 C C . LYS A 1 104 ? 3.833 -12.447 21.556 1.00 86.31 104 LYS A C 1
ATOM 854 O O . LYS A 1 104 ? 2.761 -12.091 21.081 1.00 86.31 104 LYS A O 1
ATOM 859 N N . LEU A 1 105 ? 3.938 -13.478 22.396 1.00 75.62 105 LEU A N 1
ATOM 860 C CA . LEU A 1 105 ? 2.805 -14.325 22.801 1.00 75.62 105 LEU A CA 1
ATOM 861 C C . LEU A 1 105 ? 1.882 -13.667 23.845 1.00 75.62 105 LEU A C 1
ATOM 863 O O . LEU A 1 105 ? 0.712 -14.016 23.929 1.00 75.62 105 LEU A O 1
ATOM 867 N N . GLY A 1 106 ? 2.383 -12.697 24.618 1.00 81.12 106 GLY A N 1
ATOM 868 C CA . GLY A 1 106 ? 1.639 -12.028 25.698 1.00 81.12 106 GLY A CA 1
ATOM 869 C C . GLY A 1 106 ? 0.695 -10.905 25.252 1.00 81.12 106 GLY A C 1
ATOM 870 O O . GLY A 1 106 ? 0.232 -10.136 26.088 1.00 81.12 106 GLY A O 1
ATOM 871 N N . GLY A 1 107 ? 0.441 -10.773 23.948 1.00 82.88 107 GLY A N 1
ATOM 872 C CA . GLY A 1 107 ? -0.285 -9.636 23.387 1.00 82.88 107 GLY A CA 1
ATOM 873 C C . GLY A 1 107 ? 0.571 -8.371 23.280 1.00 82.88 107 GLY A C 1
ATOM 874 O O . GLY A 1 107 ? 1.795 -8.400 23.421 1.00 82.88 107 GLY A O 1
ATOM 875 N N . ILE A 1 108 ? -0.089 -7.259 22.968 1.00 88.31 108 ILE A N 1
ATOM 876 C CA . ILE A 1 108 ? 0.520 -5.933 22.820 1.00 88.31 108 ILE A CA 1
ATOM 877 C C . ILE A 1 108 ? -0.384 -4.893 23.477 1.00 88.31 108 ILE A C 1
ATOM 879 O O . ILE A 1 108 ? -1.609 -5.021 23.448 1.00 88.31 108 ILE A O 1
ATOM 883 N N . SER A 1 109 ? 0.218 -3.848 24.025 1.00 90.31 109 SER A N 1
ATOM 884 C CA . SER A 1 109 ? -0.501 -2.661 24.486 1.00 90.31 109 SER A CA 1
ATOM 885 C C . SER A 1 109 ? -0.929 -1.763 23.317 1.00 90.31 109 SER A C 1
ATOM 887 O O . SER A 1 109 ? -0.399 -1.849 22.205 1.00 90.31 109 SER A O 1
ATOM 889 N N . GLU A 1 110 ? -1.867 -0.849 23.571 1.00 90.50 110 GLU A N 1
ATOM 890 C CA . GLU A 1 110 ? -2.248 0.181 22.596 1.00 90.50 110 GLU A CA 1
ATOM 891 C C . GLU A 1 110 ? -1.072 1.092 22.222 1.00 90.50 110 GLU A C 1
ATOM 893 O O . GLU A 1 110 ? -0.867 1.385 21.048 1.00 90.50 110 GLU A O 1
ATOM 898 N N . GLY A 1 111 ? -0.245 1.481 23.197 1.00 91.31 111 GLY A N 1
ATOM 899 C CA . GLY A 1 111 ? 0.949 2.289 22.939 1.00 91.31 111 GLY A CA 1
ATOM 900 C C . GLY A 1 111 ? 1.930 1.595 21.990 1.00 91.31 111 GLY A C 1
ATOM 901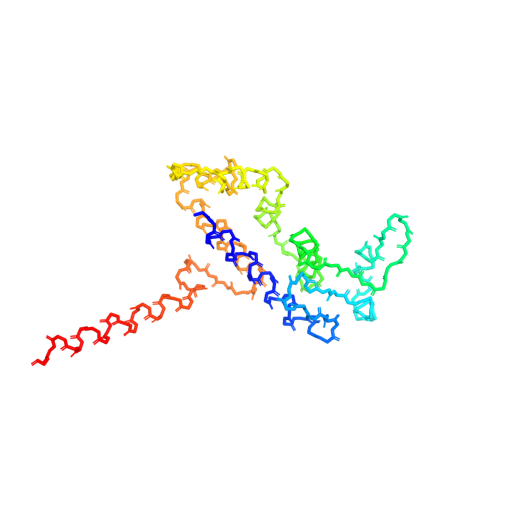 O O . GLY A 1 111 ? 2.410 2.212 21.041 1.00 91.31 111 GLY A O 1
ATOM 902 N N . GLU A 1 112 ? 2.171 0.293 22.181 1.00 90.81 112 GLU A N 1
ATOM 903 C CA . GLU A 1 112 ? 2.989 -0.507 21.257 1.00 90.81 112 GLU A CA 1
ATOM 904 C C . GLU A 1 112 ? 2.349 -0.614 19.867 1.00 90.81 112 GLU A C 1
ATOM 906 O O . GLU A 1 112 ? 3.056 -0.563 18.860 1.00 90.81 112 GLU A O 1
ATOM 911 N N . LEU A 1 113 ? 1.018 -0.731 19.783 1.00 90.00 113 LEU A N 1
ATOM 912 C CA . LEU A 1 113 ? 0.301 -0.690 18.507 1.00 90.00 113 LEU A CA 1
ATOM 913 C C . LEU A 1 113 ? 0.537 0.640 17.782 1.00 90.00 113 LEU A C 1
ATOM 915 O O . LEU A 1 113 ? 0.827 0.621 16.586 1.00 90.00 113 LEU A O 1
ATOM 919 N N . TYR A 1 114 ? 0.406 1.772 18.471 1.00 92.81 114 TYR A N 1
ATOM 920 C CA . TYR A 1 114 ? 0.569 3.091 17.862 1.00 92.81 114 TYR A CA 1
ATOM 921 C C . TYR A 1 114 ? 2.017 3.306 17.407 1.00 92.81 114 TYR A C 1
ATOM 923 O O . TYR A 1 114 ? 2.257 3.624 16.243 1.00 92.81 114 TYR A O 1
ATOM 931 N N . GLN A 1 115 ? 2.997 2.975 18.248 1.00 91.44 115 GLN A N 1
ATOM 932 C CA . GLN A 1 115 ? 4.418 3.090 17.900 1.00 91.44 115 GLN A CA 1
ATOM 933 C C . GLN A 1 115 ? 4.841 2.175 16.739 1.00 91.44 115 GLN A C 1
ATOM 935 O O . GLN A 1 115 ? 5.729 2.530 15.961 1.00 91.44 115 GLN A O 1
ATOM 940 N N . ALA A 1 116 ? 4.163 1.039 16.543 1.00 91.44 116 ALA A N 1
ATOM 941 C CA . ALA A 1 116 ? 4.353 0.162 15.384 1.00 91.44 116 ALA A CA 1
ATOM 942 C C . ALA A 1 116 ? 3.972 0.800 14.034 1.00 91.44 116 ALA A C 1
ATOM 944 O O . ALA A 1 116 ? 4.360 0.297 12.970 1.00 91.44 116 ALA A O 1
ATOM 945 N N . TRP A 1 117 ? 3.224 1.902 14.081 1.00 92.88 117 TRP A N 1
ATOM 946 C CA . TRP A 1 117 ? 2.860 2.735 12.939 1.00 92.88 117 TRP A CA 1
ATOM 947 C C . TRP A 1 117 ? 3.722 3.989 12.800 1.00 92.88 117 TRP A C 1
ATOM 949 O O . TRP A 1 117 ? 3.752 4.568 11.715 1.00 92.88 117 TRP A O 1
ATOM 959 N N . GLY A 1 118 ? 4.490 4.353 13.828 1.00 91.56 118 GLY A N 1
ATOM 960 C CA . GLY A 1 118 ? 5.521 5.384 13.777 1.00 91.56 118 GLY A CA 1
ATOM 961 C C . GLY A 1 118 ? 5.798 6.010 15.134 1.00 91.56 118 GLY A C 1
ATOM 962 O O . GLY A 1 118 ? 4.939 6.040 16.009 1.00 91.56 118 GLY A O 1
ATOM 963 N N . LYS A 1 119 ? 7.000 6.574 15.294 1.00 87.12 119 LYS A N 1
ATOM 964 C CA . LYS A 1 119 ? 7.397 7.291 16.522 1.00 87.12 119 LYS A CA 1
ATOM 965 C C . LYS A 1 119 ? 6.556 8.539 16.793 1.00 87.12 119 LYS A C 1
ATOM 967 O O . LYS A 1 119 ? 6.526 9.003 17.923 1.00 87.12 119 LYS A O 1
ATOM 972 N N . ASP A 1 120 ? 5.910 9.069 15.759 1.00 91.62 120 ASP A N 1
ATOM 973 C CA . ASP A 1 120 ? 5.008 10.220 15.784 1.00 91.62 120 ASP A CA 1
ATOM 974 C C . ASP A 1 120 ? 3.533 9.833 15.983 1.00 91.62 120 ASP A C 1
ATOM 976 O O . ASP A 1 120 ? 2.650 10.674 15.861 1.00 91.62 120 ASP A O 1
ATOM 980 N N . THR A 1 121 ? 3.252 8.555 16.242 1.00 93.88 121 THR A N 1
ATOM 981 C CA . THR A 1 121 ? 1.900 8.035 16.448 1.00 93.88 121 THR A CA 1
ATOM 982 C C . THR A 1 121 ? 1.717 7.715 17.930 1.00 93.88 121 THR A C 1
ATOM 984 O O . THR A 1 121 ? 2.156 6.667 18.401 1.00 93.88 121 THR A O 1
ATOM 987 N N . TYR A 1 122 ? 1.105 8.632 18.683 1.00 92.94 122 TYR A N 1
ATOM 988 C CA . TYR A 1 122 ? 1.062 8.546 20.152 1.00 92.94 122 TYR A CA 1
ATOM 989 C C . TYR A 1 122 ? -0.272 8.043 20.699 1.00 92.94 122 TYR A C 1
ATOM 991 O O . TYR A 1 122 ? -0.352 7.593 21.839 1.00 92.94 122 TYR A O 1
ATOM 999 N N . ASN A 1 123 ? -1.328 8.149 19.902 1.00 94.69 123 ASN A N 1
ATOM 1000 C CA . ASN A 1 123 ? -2.694 7.858 20.306 1.00 94.69 123 ASN A CA 1
ATOM 1001 C C . ASN A 1 123 ? -3.492 7.279 19.128 1.00 94.69 123 ASN A C 1
ATOM 1003 O O . ASN A 1 123 ? -3.032 7.257 17.982 1.00 94.69 123 ASN A O 1
ATOM 1007 N N . GLN A 1 124 ? -4.723 6.857 19.419 1.00 93.50 124 GLN A N 1
ATOM 1008 C CA . GLN A 1 124 ? -5.642 6.296 18.432 1.00 93.50 124 GLN A CA 1
ATOM 1009 C C . GLN A 1 124 ? -5.858 7.225 17.231 1.00 93.50 124 GLN A C 1
ATOM 1011 O O . GLN A 1 124 ? -5.846 6.764 16.095 1.00 93.50 124 GLN A O 1
ATOM 1016 N N . LYS A 1 125 ? -6.009 8.535 17.453 1.00 94.38 125 LYS A N 1
ATOM 1017 C CA . LYS A 1 125 ? -6.290 9.501 16.382 1.00 94.38 125 LYS A CA 1
ATOM 1018 C C . LYS A 1 125 ? -5.133 9.601 15.388 1.00 94.38 125 LYS A C 1
ATOM 1020 O O . LYS A 1 125 ? -5.370 9.619 14.181 1.00 94.38 125 LYS A O 1
ATOM 1025 N N . ASP A 1 126 ? -3.895 9.647 15.876 1.00 94.94 126 ASP A N 1
ATOM 1026 C CA . ASP A 1 126 ? -2.708 9.665 15.012 1.00 94.94 126 ASP A CA 1
ATOM 1027 C C . ASP A 1 126 ? -2.612 8.370 14.195 1.00 94.94 126 ASP A C 1
ATOM 1029 O O . ASP A 1 126 ? -2.325 8.390 12.994 1.00 94.94 126 ASP A O 1
ATOM 1033 N N . TRP A 1 127 ? -2.912 7.243 14.843 1.00 94.31 127 TRP A N 1
ATOM 1034 C CA . TRP A 1 127 ? -2.868 5.916 14.241 1.00 94.31 127 TRP A CA 1
ATOM 1035 C C . TRP A 1 127 ? -3.910 5.747 13.130 1.00 94.31 127 TRP A C 1
ATOM 1037 O O . TRP A 1 127 ? -3.567 5.365 12.008 1.00 94.31 127 TRP A O 1
ATOM 1047 N N . GLU A 1 128 ? -5.168 6.092 13.404 1.00 93.56 128 GLU A N 1
ATOM 1048 C CA . GLU A 1 128 ? -6.255 6.047 12.423 1.00 93.56 128 GLU A CA 1
ATOM 1049 C C . GLU A 1 128 ? -5.979 6.977 11.245 1.00 93.56 128 GLU A C 1
ATOM 1051 O O . GLU A 1 128 ? -6.161 6.581 10.092 1.00 93.56 128 GLU A O 1
ATOM 1056 N N . LYS A 1 129 ? -5.476 8.188 11.518 1.00 94.06 129 LYS A N 1
ATOM 1057 C CA . LYS A 1 129 ? -5.104 9.153 10.480 1.00 94.06 129 LYS A CA 1
ATOM 1058 C C . LYS A 1 129 ? -4.045 8.583 9.541 1.00 94.06 129 LYS A C 1
ATOM 1060 O O . LYS A 1 129 ? -4.189 8.703 8.327 1.00 94.06 129 LYS A O 1
ATOM 1065 N N . ARG A 1 130 ? -3.002 7.937 10.072 1.00 94.75 130 ARG A N 1
ATOM 1066 C CA . ARG A 1 130 ? -1.960 7.325 9.235 1.00 94.75 130 ARG A CA 1
ATOM 1067 C C . ARG A 1 130 ? -2.515 6.205 8.359 1.00 94.75 130 ARG A C 1
ATOM 1069 O O . ARG A 1 130 ? -2.186 6.151 7.174 1.00 94.75 130 ARG A O 1
ATOM 1076 N N . ILE A 1 131 ? -3.366 5.339 8.914 1.00 93.81 131 ILE A N 1
ATOM 1077 C CA . ILE A 1 131 ? -4.033 4.292 8.129 1.00 93.81 131 ILE A CA 1
ATOM 1078 C C . ILE A 1 131 ? -4.862 4.928 7.011 1.00 93.81 131 ILE A C 1
ATOM 1080 O O . ILE A 1 131 ? -4.686 4.569 5.851 1.00 93.81 131 ILE A O 1
ATOM 1084 N N . LEU A 1 132 ? -5.719 5.898 7.339 1.00 94.00 132 LEU A N 1
ATOM 1085 C CA . LEU A 1 132 ? -6.587 6.577 6.374 1.00 94.00 132 LEU A CA 1
ATOM 1086 C C . LEU A 1 132 ? -5.809 7.249 5.252 1.00 94.00 132 LEU A C 1
ATOM 1088 O O . LEU A 1 132 ? -6.208 7.141 4.094 1.00 94.00 132 LEU A O 1
ATOM 1092 N N . ASN A 1 133 ? -4.687 7.888 5.576 1.00 95.00 133 ASN A N 1
ATOM 1093 C CA . ASN A 1 133 ? -3.817 8.495 4.580 1.00 95.00 133 ASN A CA 1
ATOM 1094 C C . ASN A 1 133 ? -3.240 7.443 3.625 1.00 95.00 133 ASN A C 1
ATOM 1096 O O . ASN A 1 133 ? -3.208 7.683 2.423 1.00 95.00 133 ASN A O 1
ATOM 1100 N N . CYS A 1 134 ? -2.858 6.259 4.121 1.00 95.44 134 CYS A N 1
ATOM 1101 C CA . CYS A 1 134 ? -2.418 5.157 3.259 1.00 95.44 134 CYS A CA 1
ATOM 1102 C C . CYS A 1 134 ? -3.558 4.645 2.366 1.00 95.44 134 CYS A C 1
ATOM 1104 O O . CYS A 1 134 ? -3.372 4.514 1.160 1.00 95.44 134 CYS A O 1
ATOM 1106 N N . LEU A 1 135 ? -4.743 4.387 2.934 1.00 93.69 135 LEU A N 1
ATOM 1107 C CA . LEU A 1 135 ? -5.902 3.892 2.178 1.00 93.69 135 LEU A CA 1
ATOM 1108 C C . LEU A 1 135 ? -6.330 4.888 1.089 1.00 93.69 135 LEU A C 1
ATOM 1110 O O . LEU A 1 135 ? -6.554 4.499 -0.055 1.00 93.69 135 LEU A O 1
ATOM 1114 N N . THR A 1 136 ? -6.397 6.172 1.441 1.00 93.19 136 THR A N 1
ATOM 1115 C CA . THR A 1 136 ? -6.756 7.265 0.527 1.00 93.19 136 THR A CA 1
ATOM 1116 C C . THR A 1 136 ? -5.733 7.411 -0.590 1.00 93.19 136 THR A C 1
ATOM 1118 O O . THR A 1 136 ? -6.104 7.584 -1.745 1.00 93.19 136 THR A O 1
ATOM 1121 N N . LEU A 1 137 ? -4.445 7.301 -0.259 1.00 95.56 137 LEU A N 1
ATOM 1122 C CA . LEU A 1 137 ? -3.367 7.376 -1.237 1.00 95.56 137 LEU A CA 1
ATOM 1123 C C . LEU A 1 137 ? -3.414 6.217 -2.241 1.00 95.56 137 LEU A C 1
ATOM 1125 O O . LEU A 1 137 ? -3.264 6.452 -3.431 1.00 95.56 137 LEU A O 1
ATOM 1129 N N . ILE A 1 138 ? -3.615 4.980 -1.772 1.00 94.75 138 ILE A N 1
ATOM 1130 C CA . ILE A 1 138 ? -3.587 3.789 -2.639 1.00 94.75 138 ILE A CA 1
ATOM 1131 C C . ILE A 1 138 ? -4.841 3.696 -3.515 1.00 94.75 138 ILE A C 1
ATOM 1133 O O . ILE A 1 138 ? -4.762 3.244 -4.650 1.00 94.75 138 ILE A O 1
ATOM 1137 N N . THR A 1 139 ? -6.002 4.089 -2.989 1.00 91.00 139 THR A N 1
ATOM 1138 C CA . THR A 1 139 ? -7.286 3.940 -3.700 1.00 91.00 139 THR A CA 1
ATOM 1139 C C . THR A 1 139 ? -7.730 5.182 -4.461 1.00 91.00 139 THR A C 1
ATOM 1141 O O . THR A 1 139 ? -8.755 5.126 -5.132 1.00 91.00 139 THR A O 1
ATOM 1144 N N . GLU A 1 140 ? -7.045 6.311 -4.270 1.00 86.88 140 GLU A N 1
ATOM 1145 C CA . GLU A 1 140 ? -7.461 7.645 -4.728 1.00 86.88 140 GLU A CA 1
ATOM 1146 C C . GLU A 1 140 ? -8.847 8.096 -4.197 1.00 86.88 140 GLU A C 1
ATOM 1148 O O . GLU A 1 140 ? -9.354 9.158 -4.561 1.00 86.88 140 GLU A O 1
ATOM 1153 N N . ASN A 1 141 ? -9.450 7.344 -3.263 1.00 86.81 141 ASN A N 1
ATOM 1154 C CA . ASN A 1 141 ? -10.726 7.667 -2.626 1.00 86.81 141 ASN A CA 1
ATOM 1155 C C . ASN A 1 141 ? -10.517 8.430 -1.319 1.00 86.81 141 ASN A C 1
ATOM 1157 O O . ASN A 1 141 ? -9.713 8.040 -0.479 1.00 86.81 141 ASN A O 1
ATOM 1161 N N . LYS A 1 142 ? -11.301 9.484 -1.086 1.00 87.12 142 LYS A N 1
ATOM 1162 C CA . LYS A 1 142 ? -11.224 10.264 0.157 1.00 87.12 142 LYS A CA 1
ATOM 1163 C C . LYS A 1 142 ? -12.043 9.609 1.266 1.00 87.12 142 LYS A C 1
ATOM 1165 O O . LYS A 1 142 ? -13.271 9.689 1.260 1.00 87.12 142 LYS A O 1
ATOM 1170 N N . PHE A 1 143 ? -11.358 9.029 2.248 1.00 87.69 143 PHE A N 1
ATOM 1171 C CA . PHE A 1 143 ? -11.982 8.527 3.470 1.00 87.69 143 PHE A CA 1
ATOM 1172 C C . PHE A 1 143 ? -11.749 9.496 4.631 1.00 87.69 143 PHE A C 1
ATOM 1174 O O . PHE A 1 143 ? -10.612 9.843 4.944 1.00 87.69 143 PHE A O 1
ATOM 1181 N N . ASN A 1 144 ? -12.824 9.888 5.311 1.00 87.56 144 ASN A N 1
ATOM 1182 C CA . ASN A 1 144 ? -12.754 10.673 6.546 1.00 87.56 144 ASN A CA 1
ATOM 1183 C C . ASN A 1 144 ? -12.657 9.771 7.787 1.00 87.56 144 ASN A C 1
ATOM 1185 O O . ASN A 1 144 ? -12.160 10.205 8.823 1.00 87.56 144 ASN A O 1
ATOM 1189 N N . TYR A 1 145 ? -13.121 8.519 7.682 1.00 88.62 145 TYR A N 1
ATOM 1190 C CA . TYR A 1 145 ? -13.151 7.549 8.778 1.00 88.62 145 TYR A CA 1
ATOM 1191 C C . TYR A 1 145 ? -12.863 6.127 8.296 1.00 88.62 145 TYR A C 1
ATOM 1193 O O . TYR A 1 145 ? -13.246 5.753 7.188 1.00 88.62 145 TYR A O 1
ATOM 1201 N N . LEU A 1 146 ? -12.254 5.296 9.153 1.00 86.44 146 LEU A N 1
ATOM 1202 C CA . LEU A 1 146 ? -11.872 3.920 8.791 1.00 86.44 146 LEU A CA 1
ATOM 1203 C C . LEU A 1 146 ? -13.056 3.056 8.358 1.00 86.44 146 LEU A C 1
ATOM 1205 O O . LEU A 1 146 ? -12.926 2.229 7.459 1.00 86.44 146 LEU A O 1
ATOM 1209 N N . TRP A 1 147 ? -14.221 3.259 8.973 1.00 84.69 147 TRP A N 1
ATOM 1210 C CA . TRP A 1 147 ? -15.420 2.495 8.643 1.00 84.69 147 TRP A CA 1
ATOM 1211 C C . TRP A 1 147 ? -15.897 2.746 7.205 1.00 84.69 147 TRP A C 1
ATOM 1213 O O . TRP A 1 147 ? -16.480 1.848 6.609 1.00 84.69 147 TRP A O 1
ATOM 1223 N N . GLN A 1 148 ? -15.602 3.914 6.619 1.00 83.88 148 GLN A N 1
ATOM 1224 C CA . GLN A 1 148 ? -15.964 4.222 5.231 1.00 83.88 148 GLN A CA 1
ATOM 1225 C C . GLN A 1 148 ? -15.152 3.393 4.230 1.00 83.88 148 GLN A C 1
ATOM 1227 O O . GLN A 1 148 ? -15.662 3.041 3.173 1.00 83.88 148 GLN A O 1
ATOM 1232 N N . GLY A 1 149 ? -13.907 3.055 4.574 1.00 79.94 149 GLY A N 1
ATOM 1233 C CA . GLY A 1 149 ? -13.052 2.176 3.775 1.00 79.94 149 GLY A CA 1
ATOM 1234 C C . GLY A 1 149 ? -13.260 0.685 4.058 1.00 79.94 149 GLY A C 1
ATOM 1235 O O . GLY A 1 149 ? -12.527 -0.140 3.519 1.00 79.94 149 GLY A O 1
ATOM 1236 N N . SER A 1 150 ? -14.216 0.317 4.920 1.00 81.25 150 SER A N 1
ATOM 1237 C CA . SER A 1 150 ? -14.400 -1.057 5.389 1.00 81.25 150 SER A CA 1
ATOM 1238 C C . SER A 1 150 ? -15.739 -1.641 4.952 1.00 81.25 150 SER A C 1
ATOM 1240 O O . SER A 1 150 ? -16.800 -1.235 5.427 1.00 81.25 150 SER A O 1
ATOM 1242 N N . LEU A 1 151 ? -15.692 -2.698 4.134 1.00 79.56 151 LEU A N 1
ATOM 1243 C CA . LEU A 1 151 ? -16.873 -3.506 3.813 1.00 79.56 151 LEU A CA 1
ATOM 1244 C C . LEU A 1 151 ? -17.520 -4.096 5.080 1.00 79.56 151 LEU A C 1
ATOM 1246 O O . LEU A 1 151 ? -18.739 -4.232 5.159 1.00 79.56 151 LEU A O 1
ATOM 1250 N N . PHE A 1 152 ? -16.724 -4.406 6.107 1.00 77.94 152 PHE A N 1
ATOM 1251 C CA . PHE A 1 152 ? -17.248 -4.960 7.354 1.00 77.94 152 PHE A CA 1
ATOM 1252 C C . PHE A 1 152 ? -18.147 -3.989 8.110 1.00 77.94 152 PHE A C 1
ATOM 1254 O O . PHE A 1 152 ? -19.019 -4.451 8.836 1.00 77.94 152 PHE A O 1
ATOM 1261 N N . ALA A 1 153 ? -17.991 -2.673 7.938 1.00 79.50 153 ALA A N 1
ATOM 1262 C CA . ALA A 1 153 ? -18.891 -1.716 8.573 1.00 79.50 153 ALA A CA 1
ATOM 1263 C C . ALA A 1 153 ? -20.328 -1.887 8.055 1.00 79.50 153 ALA A C 1
ATOM 1265 O O . ALA A 1 153 ? -21.263 -2.004 8.846 1.00 79.50 153 ALA A O 1
ATOM 1266 N N . SER A 1 154 ? -20.500 -1.997 6.733 1.00 79.94 154 SER A N 1
ATOM 1267 C CA . SER A 1 154 ? -21.822 -2.208 6.136 1.00 79.94 154 SER A CA 1
ATOM 1268 C C . SER A 1 154 ? -22.366 -3.609 6.425 1.00 79.94 154 SER A C 1
ATOM 1270 O O . SER A 1 154 ? -23.554 -3.759 6.708 1.00 79.94 154 SER A O 1
ATOM 1272 N N . ILE A 1 155 ? -21.511 -4.639 6.430 1.00 84.50 155 ILE A N 1
ATOM 1273 C CA . ILE A 1 155 ? -21.913 -6.001 6.812 1.00 84.50 155 ILE A CA 1
ATOM 1274 C C . ILE A 1 155 ? -22.360 -6.048 8.277 1.00 84.50 155 ILE A C 1
ATOM 1276 O O . ILE A 1 155 ? -23.399 -6.633 8.569 1.00 84.50 155 ILE A O 1
ATOM 1280 N N . HIS A 1 156 ? -21.626 -5.420 9.195 1.00 85.12 156 HIS A N 1
ATOM 1281 C CA . HIS A 1 156 ? -21.969 -5.407 10.616 1.00 85.12 156 HIS A CA 1
ATOM 1282 C C . HIS A 1 156 ? -23.338 -4.757 10.847 1.00 85.12 156 HIS A C 1
ATOM 1284 O O . HIS A 1 156 ? -24.161 -5.316 11.570 1.00 85.12 156 HIS A O 1
ATOM 1290 N N . GLU A 1 157 ? -23.637 -3.644 10.176 1.00 85.44 157 GLU A N 1
ATOM 1291 C CA . GLU A 1 157 ? -24.962 -3.020 10.259 1.00 85.44 157 GLU A CA 1
ATOM 1292 C C . GLU A 1 157 ? -26.073 -3.884 9.643 1.00 85.44 157 GLU A C 1
ATOM 1294 O O . GLU A 1 157 ? -27.166 -3.990 10.211 1.00 85.44 157 GLU A O 1
ATOM 1299 N N . ARG A 1 158 ? -25.794 -4.594 8.541 1.00 88.75 158 ARG A N 1
ATOM 1300 C CA . ARG A 1 158 ? -26.734 -5.579 7.975 1.00 88.75 158 ARG A CA 1
ATOM 1301 C C . ARG A 1 158 ? -27.016 -6.721 8.952 1.00 88.75 158 ARG A C 1
ATOM 1303 O O . ARG A 1 158 ? -28.173 -7.095 9.126 1.00 88.75 158 ARG A O 1
ATOM 1310 N N . VAL A 1 159 ? -25.987 -7.240 9.621 1.00 89.12 159 VAL A N 1
ATOM 1311 C CA . VAL A 1 159 ? -26.120 -8.302 10.631 1.00 89.12 159 VAL A CA 1
ATOM 1312 C C . VAL A 1 159 ? -26.901 -7.803 11.848 1.00 89.12 159 VAL A C 1
ATOM 1314 O O . VAL A 1 159 ? -27.835 -8.470 12.283 1.00 89.12 159 VAL A O 1
ATOM 1317 N N . ARG A 1 160 ? -26.591 -6.607 12.367 1.00 90.75 160 ARG A N 1
ATOM 1318 C CA . ARG A 1 160 ? -27.338 -5.992 13.479 1.00 90.75 160 ARG A CA 1
ATOM 1319 C C . ARG A 1 160 ? -28.815 -5.822 13.146 1.00 90.75 160 ARG A C 1
ATOM 1321 O O . ARG A 1 160 ? -29.662 -6.133 13.978 1.00 90.75 160 ARG A O 1
ATOM 1328 N N . THR A 1 161 ? -29.117 -5.352 11.938 1.00 91.50 161 THR A N 1
ATOM 1329 C CA . THR A 1 161 ? -30.494 -5.211 11.448 1.00 91.50 161 THR A CA 1
ATOM 1330 C C . THR A 1 161 ? -31.201 -6.565 11.383 1.00 91.50 161 THR A C 1
ATOM 1332 O O . THR A 1 161 ? -32.315 -6.692 11.883 1.00 91.50 161 THR A O 1
ATOM 1335 N N . ALA A 1 162 ? -30.542 -7.594 10.842 1.00 92.25 162 ALA A N 1
ATOM 1336 C CA . ALA A 1 162 ? -31.102 -8.942 10.776 1.00 92.25 162 ALA A CA 1
ATOM 1337 C C . ALA A 1 162 ? -31.405 -9.522 12.171 1.00 92.25 162 ALA A C 1
ATOM 1339 O O . ALA A 1 162 ? -32.485 -10.065 12.377 1.00 92.25 162 ALA A O 1
ATOM 1340 N N . ILE A 1 163 ? -30.501 -9.347 13.144 1.00 92.31 163 ILE A N 1
ATOM 1341 C CA . ILE A 1 163 ? -30.704 -9.796 14.534 1.00 92.31 163 ILE A CA 1
ATOM 1342 C C . ILE A 1 163 ? -31.872 -9.053 15.191 1.00 92.31 163 ILE A C 1
ATOM 1344 O O . ILE A 1 163 ? -32.710 -9.676 15.837 1.00 92.31 163 ILE A O 1
ATOM 1348 N N . LYS A 1 164 ? -31.955 -7.726 15.021 1.00 91.50 164 LYS A N 1
ATOM 1349 C CA . LYS A 1 164 ? -33.073 -6.937 15.560 1.00 91.50 164 LYS A CA 1
ATOM 1350 C C . LYS A 1 164 ? -34.412 -7.422 15.017 1.00 91.50 164 LYS A C 1
ATOM 1352 O O . LYS A 1 164 ? -35.335 -7.584 15.797 1.00 91.50 164 LYS A O 1
ATOM 1357 N N . ASN A 1 165 ? -34.494 -7.694 13.717 1.00 89.50 165 ASN A N 1
ATOM 1358 C CA . ASN A 1 165 ? -35.722 -8.180 13.089 1.00 89.50 165 ASN A CA 1
ATOM 1359 C C . ASN A 1 165 ? -36.071 -9.617 13.507 1.00 89.50 165 ASN A C 1
ATOM 1361 O O . ASN A 1 165 ? -37.245 -9.965 13.542 1.00 89.50 165 ASN A O 1
ATOM 1365 N N . TYR A 1 166 ? -35.071 -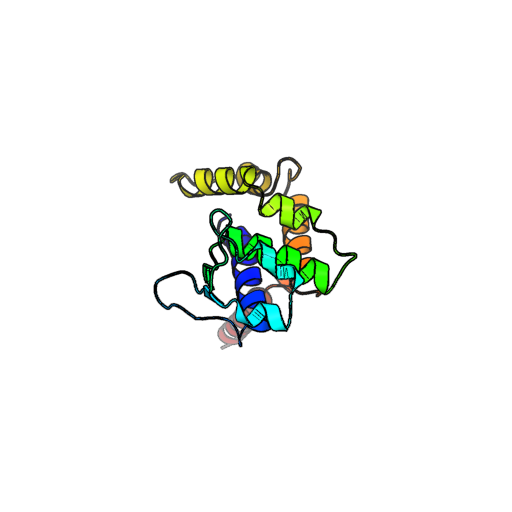10.436 13.844 1.00 82.88 166 TYR A N 1
ATOM 1366 C CA . TYR A 1 166 ? -35.280 -11.788 14.362 1.00 82.88 166 TYR A CA 1
ATOM 1367 C C . TYR A 1 166 ? -35.889 -11.788 15.773 1.00 82.88 166 TYR A C 1
ATOM 1369 O O . TYR A 1 166 ? -36.729 -12.623 16.075 1.00 82.88 166 TYR A O 1
ATOM 1377 N N . ASN A 1 167 ? -35.520 -10.818 16.615 1.00 64.62 167 ASN A N 1
ATOM 1378 C CA . ASN A 1 167 ? -36.009 -10.694 17.995 1.00 64.62 167 ASN A CA 1
ATOM 1379 C C . ASN A 1 167 ? -37.385 -9.997 18.121 1.00 64.62 167 ASN A C 1
ATOM 1381 O O . ASN A 1 167 ? -37.769 -9.612 19.224 1.00 64.62 167 ASN A O 1
ATOM 1385 N N . VAL A 1 168 ? -38.094 -9.771 17.008 1.00 58.28 168 VAL A N 1
ATOM 1386 C CA . VAL A 1 168 ? -39.454 -9.183 16.964 1.00 58.28 168 VAL A CA 1
ATOM 1387 C C . VAL A 1 168 ? -40.508 -10.239 16.558 1.00 58.28 168 VAL A C 1
ATOM 1389 O O . VAL A 1 168 ? -41.677 -9.911 16.365 1.00 58.28 168 VAL A O 1
ATOM 1392 N N . LEU A 1 169 ? -40.105 -11.512 16.462 1.00 47.91 169 LEU A N 1
ATOM 1393 C CA . LEU A 1 169 ? -40.969 -12.699 16.383 1.00 47.91 169 LEU A CA 1
ATOM 1394 C C . LEU A 1 169 ? -41.049 -13.382 17.753 1.00 47.91 169 LEU A C 1
ATOM 1396 O O . LEU A 1 169 ? -42.127 -13.940 18.048 1.00 47.91 169 LEU A O 1
#

Foldseek 3Di:
DVVLLVVLLVLLVVLCCVVQVVQWADDPPFFIKGAPVCCVVVVVCQVLQADPNHGHGIDGPDSLSSLVVLVSVLCVVPVPQDCVLSCLSSPPVLVVLVVVQVPDPVHDDQQSVQCSSHPPRRDPVSSQVSSQSSLCSSVVDHDPGP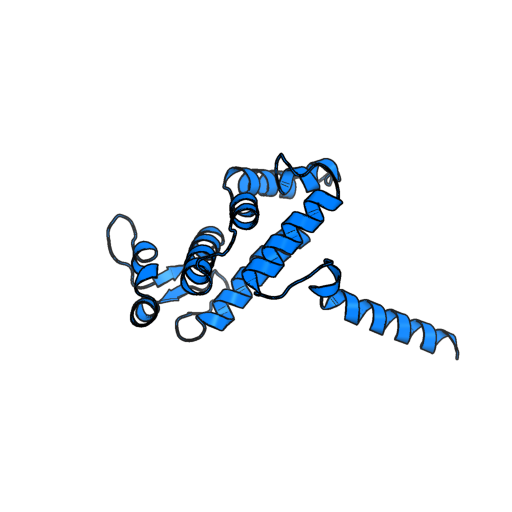LVVDPVVVVVVVVVVVVVVVVVD

Radius of gyration: 18.81 Å; chains: 1; bounding box: 64×37×48 Å

Secondary structure (DSSP, 8-state):
-HHHHHHHHHHHHHHHHHHTGGGEE--SSS--EEEGGGGGT-GGGGGGGEETTEE-SEEE--HHHHHHHHHHHHHHH-TT---HHHHHHH-HHHHHHHHHHHT-TT---HHHHHHTT-TT--SHHHHHHHHHHHHHHHH----SSGGGG-HHHHHHHHHHHHHHHHTT-